Protein AF-P74700-F1 (afdb_monomer_lite)

Foldseek 3Di:
DDAAEEEEECVQCPDPPHPVVVCVVVVHHYDYHYDDPPDDDDDPPDDDDDDPWDWDWDQDPVRDIDIDTD

Secondary structure (DSSP, 8-state):
----EEEEEGGGTSSSS-HHHHHHHTT-EEEEE--S-------TT----PPP--EEEEE-TTS-EEEEE-

Structure (mmCIF, N/CA/C/O backbone):
data_AF-P74700-F1
#
_entry.id   AF-P74700-F1
#
loop_
_atom_site.group_PDB
_atom_site.id
_atom_site.type_symbol
_atom_site.label_atom_id
_atom_site.label_alt_id
_atom_site.label_comp_id
_atom_site.label_asym_id
_atom_site.label_entity_id
_atom_site.label_seq_id
_atom_site.pdbx_PDB_ins_code
_atom_site.Cartn_x
_atom_site.Cartn_y
_atom_site.Cartn_z
_atom_site.occupancy
_atom_site.B_iso_or_equiv
_atom_site.auth_seq_id
_atom_site.auth_comp_id
_atom_site.auth_asym_id
_atom_site.auth_atom_id
_atom_site.pdbx_PDB_model_num
ATOM 1 N N . MET A 1 1 ? -17.315 -8.088 19.075 1.00 60.03 1 MET A N 1
ATOM 2 C CA . MET A 1 1 ? -16.501 -7.086 18.355 1.00 60.03 1 MET A CA 1
ATOM 3 C C . MET A 1 1 ? -16.655 -7.377 16.873 1.00 60.03 1 MET A C 1
ATOM 5 O O . MET A 1 1 ? -16.438 -8.517 16.495 1.00 60.03 1 MET A O 1
ATOM 9 N N . THR A 1 2 ? -17.101 -6.409 16.073 1.00 78.00 2 THR A N 1
ATOM 10 C CA . THR A 1 2 ? -17.348 -6.594 14.632 1.00 78.00 2 THR A CA 1
ATOM 11 C C . THR A 1 2 ? -16.301 -5.801 13.862 1.00 78.00 2 THR A C 1
ATOM 13 O O . THR A 1 2 ? -16.217 -4.584 14.029 1.00 78.00 2 THR A O 1
ATOM 16 N N . ILE A 1 3 ? -15.484 -6.486 13.065 1.00 73.81 3 ILE A N 1
ATOM 17 C CA . ILE A 1 3 ? -14.468 -5.864 12.209 1.00 73.81 3 ILE A CA 1
ATOM 18 C C . ILE A 1 3 ? -15.170 -5.419 10.925 1.00 73.81 3 ILE A C 1
ATOM 20 O O . ILE A 1 3 ? -15.850 -6.224 10.300 1.00 73.81 3 ILE A O 1
ATOM 24 N N . LYS A 1 4 ? -15.054 -4.134 10.572 1.00 74.44 4 LYS A N 1
ATOM 25 C CA . LYS A 1 4 ? -15.699 -3.555 9.378 1.00 74.44 4 LYS A CA 1
ATOM 26 C C . LYS A 1 4 ? -14.728 -3.334 8.220 1.00 74.44 4 LYS A C 1
ATOM 28 O O . LYS A 1 4 ? -15.114 -3.505 7.075 1.00 74.44 4 LYS A O 1
ATOM 33 N N . VAL A 1 5 ? -13.488 -2.957 8.539 1.00 76.62 5 VAL A N 1
ATOM 34 C CA . VAL A 1 5 ? -12.457 -2.601 7.560 1.00 76.62 5 VAL A CA 1
ATOM 35 C C . VAL A 1 5 ? -11.125 -3.224 7.967 1.00 76.62 5 VAL A C 1
ATOM 37 O O . VAL A 1 5 ? -10.758 -3.169 9.145 1.00 76.62 5 VAL A O 1
ATOM 40 N N . VAL A 1 6 ? -10.390 -3.773 7.000 1.00 78.06 6 VAL A N 1
ATOM 41 C CA . VAL A 1 6 ? -9.043 -4.334 7.186 1.00 78.06 6 VAL A CA 1
ATOM 42 C C . VAL A 1 6 ? -7.999 -3.464 6.478 1.00 78.06 6 VAL A C 1
ATOM 44 O O . VAL A 1 6 ? -8.155 -3.118 5.310 1.00 78.06 6 VAL A O 1
ATOM 47 N N . LEU A 1 7 ? -6.908 -3.128 7.175 1.00 76.88 7 LEU A N 1
ATOM 48 C CA . LEU A 1 7 ? -5.710 -2.539 6.569 1.00 76.88 7 LEU A CA 1
ATOM 49 C C . LEU A 1 7 ? -4.654 -3.634 6.408 1.00 76.88 7 LEU A C 1
ATOM 51 O O . LEU A 1 7 ? -4.220 -4.211 7.404 1.00 76.88 7 LEU A O 1
ATOM 55 N N . ALA A 1 8 ? -4.240 -3.903 5.172 1.00 69.00 8 ALA A N 1
ATOM 56 C CA . ALA A 1 8 ? -3.292 -4.965 4.847 1.00 69.00 8 ALA A CA 1
ATOM 57 C C . ALA A 1 8 ? -2.131 -4.464 3.977 1.00 69.00 8 ALA A C 1
ATOM 59 O O . ALA A 1 8 ? -2.211 -3.412 3.342 1.00 69.00 8 ALA A O 1
ATOM 60 N N . TYR A 1 9 ? -1.044 -5.231 3.951 1.00 68.06 9 TYR A N 1
ATOM 61 C CA . TYR A 1 9 ? 0.178 -4.945 3.193 1.00 68.06 9 TYR A CA 1
ATOM 62 C C . TYR A 1 9 ? 0.294 -5.875 1.974 1.00 68.06 9 TYR A C 1
ATOM 64 O O . TYR A 1 9 ? -0.161 -7.014 2.038 1.00 68.06 9 TYR A O 1
ATOM 72 N N . SER A 1 10 ? 0.883 -5.426 0.863 1.00 59.47 10 SER A N 1
ATOM 73 C CA . SER A 1 10 ? 0.884 -6.196 -0.393 1.00 59.47 10 SER A CA 1
ATOM 74 C C . SER A 1 10 ? 1.685 -7.485 -0.385 1.00 59.47 10 SER A C 1
ATOM 76 O O . SER A 1 10 ? 1.368 -8.340 -1.201 1.00 59.47 10 SER A O 1
ATOM 78 N N . GLU A 1 11 ? 2.626 -7.692 0.542 1.00 60.16 11 GLU A N 1
ATOM 79 C CA . GLU A 1 11 ? 3.233 -9.028 0.720 1.00 60.16 11 GLU A CA 1
ATOM 80 C C . GLU A 1 11 ? 2.165 -10.104 0.965 1.00 60.16 11 GLU A C 1
ATOM 82 O O . GLU A 1 11 ? 2.329 -11.246 0.551 1.00 60.16 11 GLU A O 1
ATOM 87 N N . TYR A 1 12 ? 1.022 -9.741 1.561 1.00 55.59 12 TYR A N 1
ATOM 88 C CA . TYR A 1 12 ? -0.103 -10.662 1.721 1.00 55.59 12 TYR A CA 1
ATOM 89 C C . TYR A 1 12 ? -0.898 -10.869 0.423 1.00 55.59 12 TYR A C 1
ATOM 91 O O . TYR A 1 12 ? -1.507 -11.919 0.249 1.00 55.59 12 TYR A O 1
ATOM 99 N N . GLY A 1 13 ? -0.895 -9.896 -0.495 1.00 53.78 13 GLY A N 1
ATOM 100 C CA . GLY A 1 13 ? -1.521 -10.015 -1.818 1.00 53.78 13 GLY A CA 1
ATOM 101 C C . GLY A 1 13 ? -0.701 -10.844 -2.813 1.00 53.78 13 GLY A C 1
ATOM 102 O O . GLY A 1 13 ? -1.274 -11.417 -3.734 1.00 53.78 13 GLY A O 1
ATOM 103 N N . GLU A 1 14 ? 0.616 -10.932 -2.608 1.00 55.91 14 GLU A N 1
ATOM 104 C CA . GLU A 1 14 ? 1.548 -11.737 -3.417 1.00 55.91 14 GLU A CA 1
ATOM 105 C C . GLU A 1 14 ? 1.697 -13.185 -2.914 1.00 55.91 14 GLU A C 1
ATOM 107 O O . GLU A 1 14 ? 2.301 -14.022 -3.586 1.00 55.91 14 GLU A O 1
ATOM 112 N N . SER A 1 15 ? 1.125 -13.503 -1.749 1.00 56.31 15 SER A N 1
ATOM 113 C CA . SER A 1 15 ? 1.053 -14.870 -1.231 1.00 56.31 15 SER A CA 1
ATOM 114 C C . SER A 1 15 ? 0.241 -15.766 -2.175 1.00 56.31 15 SER A C 1
ATOM 116 O O . SER A 1 15 ? -0.855 -15.413 -2.614 1.00 56.31 15 SER A O 1
ATOM 118 N N . SER A 1 16 ? 0.756 -16.967 -2.453 1.00 53.28 16 SER A N 1
ATOM 119 C CA . SER A 1 16 ? 0.078 -18.003 -3.247 1.00 53.28 16 SER A CA 1
ATOM 120 C C . SER A 1 16 ? -1.280 -18.421 -2.663 1.00 53.28 16 SER A C 1
ATOM 122 O O . SER A 1 16 ? -2.146 -18.909 -3.393 1.00 53.28 16 SER A O 1
ATOM 124 N N . GLU A 1 17 ? -1.492 -18.179 -1.366 1.00 58.31 17 GLU A N 1
ATOM 125 C CA . GLU A 1 17 ? -2.799 -18.228 -0.721 1.00 58.31 17 GLU A CA 1
ATOM 126 C C . GLU A 1 17 ? -3.439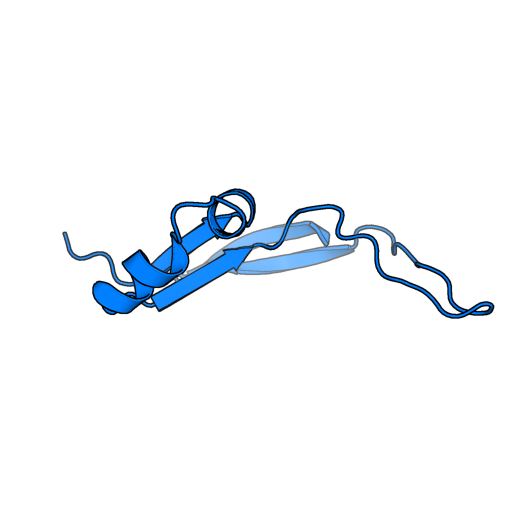 -16.837 -0.760 1.00 58.31 17 GLU A C 1
ATOM 128 O O . GLU A 1 17 ? -3.004 -15.89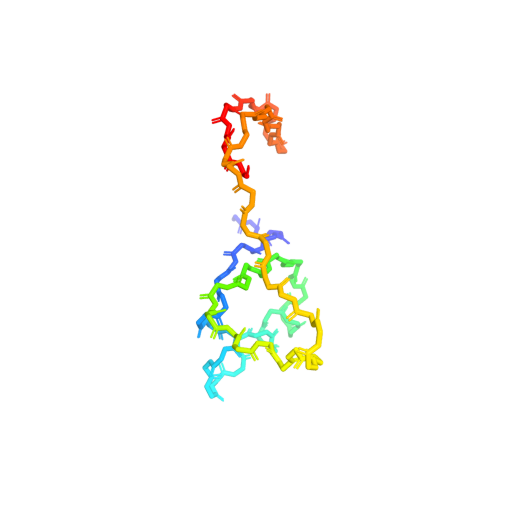7 -0.097 1.00 58.31 17 GLU A O 1
ATOM 133 N N . ASN A 1 18 ? -4.468 -16.717 -1.593 1.00 73.62 18 ASN A N 1
ATOM 134 C CA . ASN A 1 18 ? -5.045 -15.461 -2.053 1.00 73.62 18 ASN A CA 1
ATOM 135 C C . ASN A 1 18 ? -5.800 -14.729 -0.921 1.00 73.62 18 ASN A C 1
ATOM 137 O O . ASN A 1 18 ? -7.015 -14.852 -0.773 1.00 73.62 18 ASN A O 1
ATOM 141 N N . PHE A 1 19 ? -5.067 -13.979 -0.101 1.00 75.25 19 PHE A N 1
ATOM 142 C CA . PHE A 1 19 ? -5.569 -13.211 1.043 1.00 75.25 19 PHE A CA 1
ATOM 143 C C . PHE A 1 19 ? -6.747 -12.291 0.678 1.00 75.25 19 PHE A C 1
ATOM 145 O O . PHE A 1 19 ? -7.724 -12.205 1.421 1.00 75.25 19 PHE A O 1
ATOM 152 N N . VAL A 1 20 ? -6.703 -11.671 -0.506 1.00 77.56 20 VAL A N 1
ATOM 153 C CA . VAL A 1 20 ? -7.792 -10.826 -1.025 1.00 77.56 20 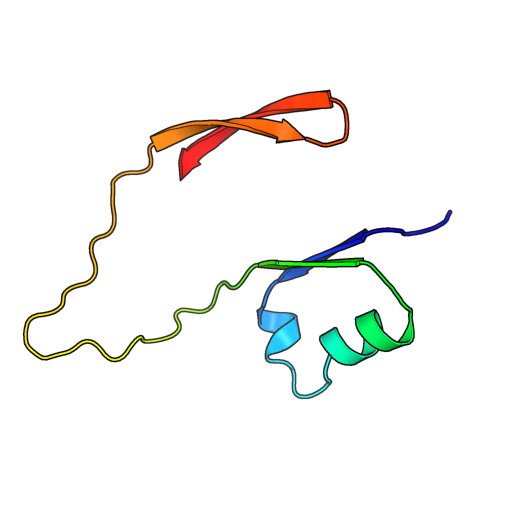VAL A CA 1
ATOM 154 C C . VAL A 1 20 ? -9.087 -11.625 -1.177 1.00 77.56 20 VAL A C 1
ATOM 156 O O . VAL A 1 20 ? -10.138 -11.162 -0.747 1.00 77.56 20 VAL A O 1
ATOM 159 N N . ARG A 1 21 ? -9.019 -12.868 -1.673 1.00 80.62 21 ARG A N 1
ATOM 160 C CA . ARG A 1 21 ? -10.208 -13.730 -1.787 1.00 80.62 21 ARG A CA 1
ATOM 161 C C . ARG A 1 21 ? -10.853 -14.049 -0.447 1.00 80.62 21 ARG A C 1
ATOM 163 O O . ARG A 1 21 ? -12.064 -14.241 -0.386 1.00 80.62 21 ARG A O 1
ATOM 170 N N . VAL A 1 22 ? -10.061 -14.155 0.619 1.00 83.06 22 VAL A N 1
ATOM 171 C CA . VAL A 1 22 ? -10.605 -14.375 1.964 1.00 83.06 22 VAL A CA 1
ATOM 172 C C . VAL A 1 22 ? -11.380 -13.137 2.413 1.00 83.06 22 VAL A C 1
ATOM 174 O O . VAL A 1 22 ? -12.500 -13.271 2.891 1.00 83.06 22 VAL A O 1
ATOM 177 N N . LEU A 1 23 ? -10.837 -11.937 2.191 1.00 83.19 23 LEU A N 1
ATOM 178 C CA . LEU A 1 23 ? -11.527 -10.683 2.512 1.00 83.19 23 LEU A CA 1
ATOM 179 C C . LEU A 1 23 ? -12.830 -10.515 1.716 1.00 83.19 23 LEU A C 1
ATOM 181 O O . LEU A 1 23 ? -13.848 -10.130 2.290 1.00 83.19 23 LEU A O 1
ATOM 185 N N . GLU A 1 24 ? -12.815 -10.865 0.428 1.00 83.88 24 GLU A N 1
ATOM 186 C CA . GLU A 1 24 ? -14.007 -10.868 -0.429 1.00 83.88 24 GLU A CA 1
ATOM 187 C C . GLU A 1 24 ? -15.068 -11.856 0.071 1.00 83.88 24 GLU A C 1
ATOM 189 O O . GLU A 1 24 ? -16.240 -11.499 0.184 1.00 83.88 24 GLU A O 1
ATOM 194 N N . LYS A 1 25 ? -14.671 -13.090 0.413 1.00 86.50 25 LYS A N 1
ATOM 195 C CA . LYS A 1 25 ? -15.585 -14.120 0.932 1.00 86.50 25 LYS A CA 1
ATOM 196 C C . LYS A 1 25 ? -16.265 -13.686 2.231 1.00 86.50 25 LYS A C 1
ATOM 198 O O . LYS A 1 25 ? -17.442 -13.977 2.428 1.00 86.50 25 LYS A O 1
ATOM 203 N N . GLU A 1 26 ? -15.532 -12.997 3.096 1.00 86.38 26 GLU A N 1
ATOM 204 C CA . GLU A 1 26 ? -16.042 -12.491 4.372 1.00 86.38 26 GLU A CA 1
ATOM 205 C C . GLU A 1 26 ? -16.775 -11.140 4.234 1.00 86.38 26 GLU A C 1
ATOM 207 O O . GLU A 1 26 ? -17.247 -10.593 5.230 1.00 86.38 26 GLU A O 1
ATOM 212 N N . ASN A 1 27 ? -16.907 -10.606 3.010 1.00 85.56 27 ASN A N 1
ATOM 213 C CA . ASN A 1 27 ? -17.561 -9.331 2.703 1.00 85.56 27 ASN A CA 1
ATOM 214 C C . ASN A 1 27 ? -17.015 -8.160 3.544 1.00 85.56 27 ASN A C 1
ATOM 216 O O . ASN A 1 27 ? -17.768 -7.328 4.060 1.00 85.56 27 ASN A O 1
ATOM 220 N N . LEU A 1 28 ? -15.691 -8.130 3.714 1.00 86.06 28 LEU A N 1
ATOM 221 C CA . LEU A 1 28 ? -14.988 -7.096 4.463 1.00 86.06 28 LEU A CA 1
ATOM 222 C C . LEU A 1 28 ? -14.493 -6.004 3.522 1.00 86.06 28 LEU A C 1
ATOM 224 O O . LEU A 1 28 ? -13.871 -6.282 2.498 1.00 86.06 28 LEU A O 1
ATOM 228 N N . GLU A 1 29 ? -14.696 -4.748 3.907 1.00 82.75 29 GLU A N 1
ATOM 229 C CA . GLU A 1 29 ? -14.033 -3.631 3.241 1.00 82.75 29 GLU A CA 1
ATOM 230 C C . GLU A 1 29 ? -12.529 -3.678 3.554 1.00 82.75 29 GLU A C 1
ATOM 232 O O . GLU A 1 29 ? -12.118 -4.005 4.673 1.00 82.75 29 GLU A O 1
ATOM 237 N N . TYR A 1 30 ? -11.674 -3.348 2.585 1.00 80.19 30 TYR A N 1
ATOM 238 C CA . TYR A 1 30 ? -10.230 -3.392 2.801 1.00 80.19 30 TYR A CA 1
ATOM 239 C C . TYR A 1 30 ? -9.466 -2.286 2.082 1.00 80.19 30 TYR A C 1
ATOM 241 O O . TYR A 1 30 ? -9.850 -1.804 1.019 1.00 80.19 30 TYR A O 1
ATOM 249 N N . VAL A 1 31 ? -8.334 -1.911 2.680 1.00 79.12 31 VAL A N 1
ATOM 250 C CA . VAL A 1 31 ? -7.313 -1.047 2.087 1.00 79.12 31 VAL A CA 1
ATOM 251 C C . VAL A 1 31 ? -6.016 -1.844 2.028 1.00 79.12 31 VAL A C 1
ATOM 253 O O . VAL A 1 31 ? -5.500 -2.272 3.062 1.00 79.12 31 VAL A O 1
ATOM 256 N N . LEU A 1 32 ? -5.485 -2.041 0.821 1.00 74.19 32 LEU A N 1
ATOM 257 C CA . LEU A 1 32 ? -4.239 -2.771 0.592 1.00 74.19 32 LEU A CA 1
ATOM 258 C C . LEU A 1 32 ? -3.119 -1.789 0.227 1.00 74.19 32 LEU A C 1
ATOM 260 O O . LEU A 1 32 ? -3.190 -1.103 -0.790 1.00 74.19 32 LEU A O 1
ATOM 264 N N . ALA A 1 33 ? -2.081 -1.712 1.057 1.00 71.81 33 ALA A N 1
ATOM 265 C CA . ALA A 1 33 ? -0.895 -0.916 0.771 1.00 71.81 33 ALA A CA 1
ATOM 266 C C . ALA A 1 33 ? 0.067 -1.707 -0.123 1.00 71.81 33 ALA A C 1
ATOM 268 O O . ALA A 1 33 ? 0.662 -2.680 0.336 1.00 71.81 33 ALA A O 1
ATOM 269 N N . ILE A 1 34 ? 0.246 -1.268 -1.372 1.00 66.50 34 ILE A N 1
ATOM 270 C CA . ILE A 1 34 ? 1.239 -1.839 -2.286 1.00 66.50 34 ILE A CA 1
ATOM 271 C C . ILE A 1 34 ? 2.617 -1.277 -1.962 1.00 66.50 34 ILE A C 1
ATOM 273 O O . ILE A 1 34 ? 2.888 -0.094 -2.153 1.00 66.50 34 ILE A O 1
ATOM 277 N N . ARG A 1 35 ? 3.467 -2.140 -1.419 1.00 60.12 35 ARG A N 1
ATOM 278 C CA . ARG A 1 35 ? 4.852 -1.875 -1.048 1.00 60.12 35 ARG A CA 1
ATOM 279 C C . ARG A 1 35 ? 5.718 -3.069 -1.419 1.00 60.12 35 ARG A C 1
ATOM 281 O O . ARG A 1 35 ? 6.317 -3.736 -0.585 1.00 60.12 35 ARG A O 1
ATOM 288 N N . SER A 1 36 ? 5.773 -3.317 -2.700 1.00 54.84 36 SER A N 1
ATOM 289 C CA . SER A 1 36 ? 6.912 -3.988 -3.292 1.00 54.84 36 SER A CA 1
ATOM 290 C C . SER A 1 36 ? 7.403 -3.054 -4.374 1.00 54.84 36 SER A C 1
ATOM 292 O O . SER A 1 36 ? 6.624 -2.328 -5.007 1.00 54.84 36 SER A O 1
ATOM 294 N N . ASP A 1 37 ? 8.714 -3.027 -4.508 1.00 57.97 37 ASP A N 1
ATOM 295 C CA . ASP A 1 37 ? 9.527 -2.487 -5.582 1.00 57.97 37 ASP A CA 1
ATOM 296 C C . ASP A 1 37 ? 9.130 -3.166 -6.900 1.00 57.97 37 ASP A C 1
ATOM 298 O O . ASP A 1 37 ? 9.878 -3.899 -7.538 1.00 57.97 37 ASP A O 1
ATOM 302 N N . HIS A 1 38 ? 7.888 -2.919 -7.310 1.00 58.22 38 HIS A N 1
ATOM 303 C CA . HIS A 1 38 ? 7.371 -3.273 -8.609 1.00 58.22 38 HIS A CA 1
ATOM 304 C C . HIS A 1 38 ? 8.166 -2.456 -9.620 1.00 58.22 38 HIS A C 1
ATOM 306 O O . HIS A 1 38 ? 7.981 -1.244 -9.760 1.00 58.22 38 HIS A O 1
ATOM 312 N N . GLY A 1 39 ? 9.094 -3.124 -10.300 1.00 61.12 39 GLY A N 1
ATOM 313 C CA . GLY A 1 39 ? 9.788 -2.555 -11.440 1.00 61.12 39 GLY A CA 1
ATOM 314 C C . GLY A 1 39 ? 8.761 -2.163 -12.498 1.00 61.12 39 GLY A C 1
ATOM 315 O O . GLY A 1 39 ? 8.091 -3.017 -13.074 1.00 61.12 39 GLY A O 1
ATOM 316 N N . VAL A 1 40 ? 8.619 -0.864 -12.740 1.00 66.69 40 VAL A N 1
ATOM 317 C CA . VAL A 1 40 ? 7.807 -0.343 -13.840 1.00 66.69 40 VAL A CA 1
ATOM 318 C C . VAL A 1 40 ? 8.688 -0.293 -15.083 1.00 66.69 40 VAL A C 1
ATOM 320 O O . VAL A 1 40 ? 9.775 0.286 -15.049 1.00 66.69 40 VAL A O 1
ATOM 323 N N . TRP A 1 41 ? 8.228 -0.883 -16.187 1.00 77.31 41 TRP A N 1
ATOM 324 C CA . TRP A 1 41 ? 8.865 -0.680 -17.486 1.00 77.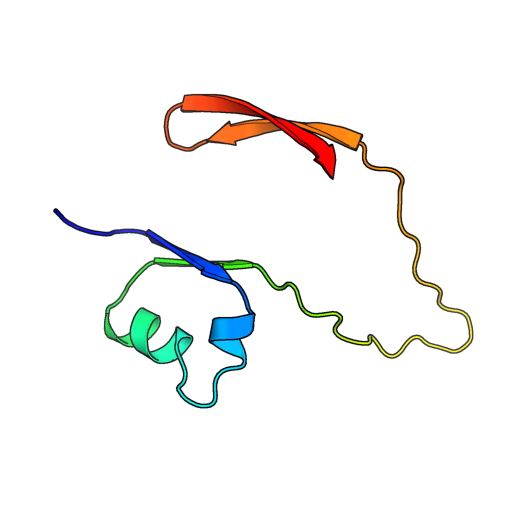31 41 TRP A CA 1
ATOM 325 C C . TRP A 1 41 ? 8.615 0.753 -17.939 1.00 77.31 41 TRP A C 1
ATOM 327 O O . TRP A 1 41 ? 7.478 1.142 -18.191 1.00 77.31 41 TRP A O 1
ATOM 337 N N . LEU A 1 42 ? 9.691 1.526 -18.023 1.00 82.44 42 LEU A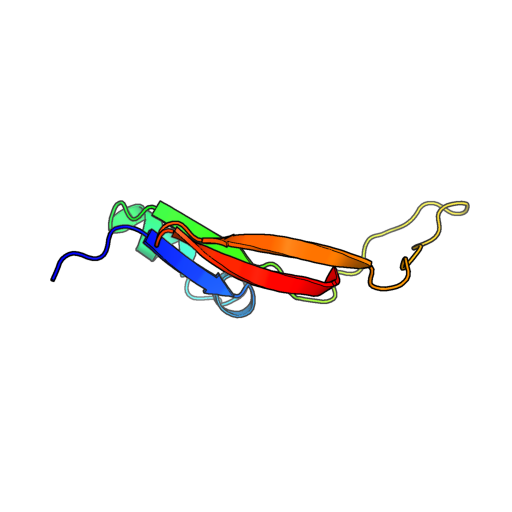 N 1
ATOM 338 C CA . LEU A 1 42 ? 9.671 2.890 -18.526 1.00 82.44 42 LEU A CA 1
ATOM 339 C C . LEU A 1 42 ? 10.077 2.902 -19.999 1.00 82.44 42 LEU A C 1
ATOM 341 O O . LEU A 1 42 ? 10.991 2.183 -20.413 1.00 82.44 42 LEU A O 1
ATOM 345 N N . GLY A 1 43 ? 9.402 3.728 -20.795 1.00 89.69 43 GLY A N 1
ATOM 346 C CA . GLY A 1 43 ? 9.842 4.052 -22.144 1.00 89.69 43 GLY A CA 1
ATOM 347 C C . GLY A 1 43 ? 11.234 4.691 -22.129 1.00 89.69 43 GLY A C 1
ATOM 348 O O . GLY A 1 43 ? 11.678 5.231 -21.119 1.00 89.69 43 GLY A O 1
ATOM 349 N N . LYS A 1 44 ? 11.933 4.659 -23.269 1.00 88.38 44 LYS A N 1
ATOM 350 C CA . LYS A 1 44 ? 13.339 5.096 -23.391 1.00 88.38 44 LYS A CA 1
ATOM 351 C C . LYS A 1 44 ? 13.627 6.499 -22.823 1.00 88.38 44 LYS A C 1
ATOM 353 O O . LYS A 1 44 ? 14.725 6.740 -22.337 1.00 88.38 44 LYS A O 1
ATOM 358 N N . GLU A 1 45 ? 12.645 7.396 -22.875 1.00 93.56 45 GLU A N 1
ATOM 359 C CA . GLU A 1 45 ? 12.763 8.794 -22.436 1.00 93.56 45 GLU A CA 1
ATOM 360 C C . GLU A 1 45 ? 12.080 9.071 -21.080 1.00 93.56 45 GLU A C 1
ATOM 362 O O . GLU A 1 45 ? 12.075 10.203 -20.591 1.00 93.56 45 GLU A O 1
ATOM 367 N N . GLU A 1 46 ? 11.476 8.056 -20.461 1.00 89.19 46 GLU A N 1
ATOM 368 C CA . GLU A 1 46 ? 10.795 8.191 -19.178 1.00 89.19 46 GLU A CA 1
ATOM 369 C C . GLU A 1 46 ? 11.760 7.950 -18.014 1.00 89.19 46 GLU A C 1
ATOM 371 O O . GLU A 1 46 ? 12.706 7.166 -18.089 1.00 89.19 46 GLU A O 1
ATOM 376 N N . ARG A 1 47 ? 11.521 8.636 -16.894 1.00 82.50 47 ARG A N 1
ATOM 377 C CA . ARG A 1 47 ? 12.341 8.508 -15.685 1.00 82.50 47 ARG A CA 1
ATOM 378 C C . ARG A 1 47 ? 11.491 8.576 -14.431 1.00 82.50 47 ARG A C 1
ATOM 380 O O . ARG A 1 47 ? 10.577 9.396 -14.335 1.00 82.50 47 ARG A O 1
ATOM 387 N N . VAL A 1 48 ? 11.855 7.777 -13.434 1.00 77.06 48 VAL A N 1
ATOM 388 C CA . VAL A 1 48 ? 11.286 7.895 -12.090 1.00 77.06 48 VAL A CA 1
ATOM 389 C C . VAL A 1 48 ? 11.772 9.197 -11.457 1.00 77.06 48 VAL A C 1
ATOM 391 O O . VAL A 1 48 ? 12.971 9.478 -11.417 1.00 77.06 48 VAL A O 1
ATOM 394 N N . ARG A 1 49 ? 10.842 9.991 -10.925 1.00 77.81 49 ARG A N 1
ATOM 395 C CA . ARG A 1 49 ? 11.152 11.138 -10.071 1.00 77.81 49 ARG A CA 1
ATOM 396 C C . ARG A 1 49 ? 10.636 10.863 -8.666 1.00 77.81 49 ARG A C 1
ATOM 398 O O . ARG A 1 49 ? 9.433 10.893 -8.438 1.00 77.81 49 ARG A O 1
ATOM 405 N N . ALA A 1 50 ? 11.550 10.690 -7.718 1.00 70.12 50 ALA A N 1
ATOM 406 C CA . ALA A 1 50 ? 11.218 10.769 -6.302 1.00 70.12 50 ALA A CA 1
ATOM 407 C C . ALA A 1 50 ? 11.207 12.246 -5.878 1.00 70.12 50 ALA A C 1
ATOM 409 O O . ALA A 1 50 ? 12.212 12.950 -6.010 1.00 70.12 50 ALA A O 1
ATOM 410 N N . ASN A 1 51 ? 10.064 12.748 -5.409 1.00 77.75 51 ASN A N 1
ATOM 411 C CA . ASN A 1 51 ? 10.016 14.061 -4.771 1.00 77.75 51 ASN A CA 1
ATOM 412 C C . ASN A 1 51 ? 10.568 13.969 -3.343 1.00 77.75 51 ASN A C 1
ATOM 414 O O . ASN A 1 51 ? 10.590 12.903 -2.735 1.00 77.75 51 ASN A O 1
ATOM 418 N N . LYS A 1 52 ? 11.033 15.101 -2.802 1.00 82.38 52 LYS A N 1
ATOM 419 C CA . LYS A 1 52 ? 11.346 15.180 -1.372 1.00 82.38 52 LYS A CA 1
ATOM 420 C C . LYS A 1 52 ? 10.055 15.008 -0.583 1.00 82.38 52 LYS A C 1
ATOM 422 O O . LYS A 1 52 ? 9.077 15.674 -0.921 1.00 82.38 52 LYS A O 1
ATOM 427 N N . TRP A 1 53 ? 10.131 14.220 0.484 1.00 85.25 53 TRP A N 1
ATOM 428 C CA . TRP A 1 53 ? 9.091 14.100 1.497 1.00 85.25 53 TRP A CA 1
ATOM 429 C C . TRP A 1 53 ? 8.548 15.481 1.886 1.00 85.25 53 TRP A C 1
ATOM 431 O O . TRP A 1 53 ? 9.310 16.372 2.281 1.00 85.25 53 TRP A O 1
ATOM 441 N N . ARG A 1 54 ? 7.237 15.671 1.764 1.00 85.25 54 ARG A N 1
ATOM 442 C CA . ARG A 1 54 ? 6.519 16.877 2.166 1.00 85.25 54 ARG A CA 1
ATOM 443 C C . ARG A 1 54 ? 5.650 16.582 3.370 1.00 85.25 54 ARG A C 1
ATOM 445 O O . ARG A 1 54 ? 5.002 15.548 3.461 1.00 85.25 54 ARG A O 1
ATOM 452 N N . LYS A 1 55 ? 5.644 17.532 4.300 1.00 92.06 55 LYS A N 1
ATOM 453 C CA . LYS A 1 55 ? 4.774 17.501 5.470 1.00 92.06 55 LYS A CA 1
ATOM 454 C C . LYS A 1 55 ? 3.323 17.702 5.027 1.00 92.06 55 LYS A C 1
ATOM 456 O O . LYS A 1 55 ? 3.047 18.671 4.323 1.00 92.06 55 LYS A O 1
ATOM 461 N N . PHE A 1 56 ? 2.416 16.868 5.516 1.00 89.56 56 PHE A N 1
ATOM 462 C CA . PHE A 1 56 ? 0.976 17.089 5.425 1.00 89.56 56 PHE A CA 1
ATOM 463 C C . PHE A 1 56 ? 0.281 16.669 6.724 1.00 89.56 56 PHE A C 1
ATOM 465 O O . PHE A 1 56 ? 0.847 15.948 7.550 1.00 89.56 56 PHE A O 1
ATOM 472 N N . GLU A 1 57 ? -0.933 17.168 6.929 1.00 94.88 57 GLU A N 1
ATOM 473 C CA . GLU A 1 57 ? -1.773 16.801 8.065 1.00 94.88 57 GLU A CA 1
ATOM 474 C C . GLU A 1 57 ? -2.750 15.708 7.635 1.00 94.88 57 GLU A C 1
ATOM 476 O O . GLU A 1 57 ? -3.477 15.863 6.654 1.00 94.88 57 GLU A O 1
ATOM 481 N N . ARG A 1 58 ? -2.731 14.580 8.345 1.00 91.25 58 ARG A N 1
ATOM 482 C CA . ARG A 1 58 ? -3.621 13.448 8.104 1.00 91.25 58 ARG A CA 1
ATOM 483 C C . ARG A 1 58 ? -4.660 13.379 9.207 1.00 91.25 58 ARG A C 1
ATOM 485 O O . ARG A 1 58 ? -4.306 13.129 10.356 1.00 91.25 58 ARG A O 1
ATOM 492 N N . GLU A 1 59 ? -5.922 13.502 8.827 1.00 92.62 59 GLU A N 1
ATOM 493 C CA . GLU A 1 59 ? -7.059 13.242 9.704 1.00 92.62 59 GLU A CA 1
ATOM 494 C C . GLU A 1 59 ? -7.493 11.772 9.580 1.00 92.62 59 GLU A C 1
ATOM 496 O O . GLU A 1 59 ? -7.625 11.223 8.482 1.00 92.62 59 GLU A O 1
ATOM 501 N N . PHE A 1 60 ? -7.665 11.099 10.715 1.00 83.69 60 PHE A N 1
ATOM 502 C CA . PHE A 1 60 ? -8.138 9.719 10.786 1.00 83.69 60 PHE A CA 1
ATOM 503 C C . PHE A 1 60 ? -9.640 9.677 11.056 1.00 83.69 60 PHE A C 1
ATOM 505 O O . PHE A 1 60 ? -10.193 10.566 11.690 1.00 83.69 60 PHE A O 1
ATOM 512 N N . ALA A 1 61 ? -10.289 8.566 10.695 1.00 75.31 61 ALA 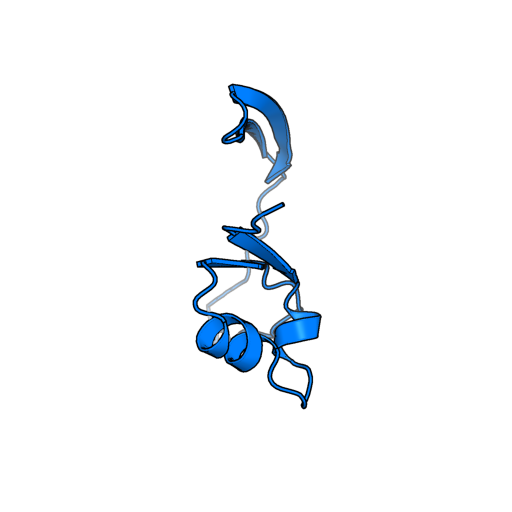A N 1
ATOM 513 C CA . ALA A 1 61 ? -11.715 8.340 10.961 1.00 75.31 61 ALA A CA 1
ATOM 514 C C . ALA A 1 61 ? -12.107 8.430 12.454 1.00 75.31 61 ALA A C 1
ATOM 516 O O . ALA A 1 61 ? -13.280 8.564 12.781 1.00 75.31 61 ALA A O 1
ATOM 517 N N . SER A 1 62 ? -11.133 8.359 13.366 1.00 84.19 62 SER A N 1
ATOM 518 C CA . SER A 1 62 ? -11.326 8.590 14.801 1.00 84.19 62 SER A CA 1
ATOM 519 C C . SER A 1 62 ? -11.386 10.074 15.199 1.00 84.19 62 SER A C 1
ATOM 521 O O . SER A 1 62 ? -11.517 10.359 16.387 1.00 84.19 62 SER A O 1
ATOM 523 N N . GLY A 1 63 ? -11.249 11.007 14.249 1.00 88.25 63 GLY A N 1
ATOM 524 C CA . GLY A 1 63 ? -11.159 12.455 14.482 1.00 88.25 63 GLY A CA 1
ATOM 525 C C . GLY A 1 63 ? -9.796 12.923 15.004 1.00 88.25 63 GLY A C 1
ATOM 526 O O . GLY A 1 63 ? -9.646 14.068 15.418 1.00 88.25 63 GLY A O 1
ATOM 527 N N . LYS A 1 64 ? -8.794 12.035 15.039 1.00 90.94 64 LYS A N 1
ATOM 528 C CA . LYS A 1 64 ? -7.417 12.387 15.407 1.00 90.94 64 LYS A CA 1
ATOM 529 C C . LYS A 1 64 ? -6.668 12.904 14.183 1.00 90.94 64 LYS A C 1
ATOM 531 O O . LYS A 1 64 ? -6.776 12.297 13.120 1.00 90.94 64 LYS A O 1
ATOM 536 N N . SER A 1 65 ? -5.842 13.929 14.372 1.00 91.81 65 SER A N 1
ATOM 537 C CA . SER A 1 65 ? -4.939 14.438 13.336 1.00 91.81 65 SER A CA 1
ATOM 538 C C . SER A 1 65 ? -3.483 14.171 13.693 1.00 91.81 65 SER A C 1
ATOM 540 O O . SER A 1 65 ? -3.072 14.331 14.843 1.00 91.81 65 SER A O 1
ATOM 542 N N . GLU A 1 66 ? -2.691 13.772 12.701 1.00 93.19 66 GLU A N 1
ATOM 543 C CA . GLU A 1 66 ? -1.248 13.592 12.838 1.00 93.19 66 GLU A CA 1
ATOM 544 C C . GLU A 1 66 ? -0.499 14.227 11.671 1.00 93.19 66 GLU A C 1
ATOM 546 O O . GLU A 1 66 ? -0.943 14.208 10.523 1.00 93.19 66 GLU A O 1
ATOM 551 N N . VAL A 1 67 ? 0.703 14.722 11.956 1.00 93.38 67 VAL A N 1
ATOM 552 C CA . VAL A 1 67 ? 1.640 15.138 10.916 1.00 93.38 67 VAL A CA 1
ATOM 553 C C . VAL A 1 67 ? 2.278 13.902 10.291 1.00 93.38 67 VAL A C 1
ATOM 555 O O . VAL A 1 67 ? 2.916 13.105 10.981 1.00 93.38 67 VAL A O 1
ATOM 558 N N . ARG A 1 68 ? 2.156 13.773 8.971 1.00 89.00 68 ARG A N 1
ATOM 559 C CA . ARG A 1 68 ? 2.794 12.724 8.174 1.00 89.00 68 ARG A CA 1
ATOM 560 C C . ARG A 1 68 ? 3.656 13.343 7.072 1.00 89.00 68 ARG A C 1
ATOM 562 O O . ARG A 1 68 ? 3.613 14.550 6.827 1.00 89.00 68 ARG A O 1
ATOM 569 N N . TYR A 1 69 ? 4.484 12.506 6.461 1.00 82.50 69 TYR A N 1
ATOM 570 C CA . TYR A 1 69 ? 5.360 12.874 5.358 1.00 82.50 69 TYR A CA 1
ATOM 571 C C . TYR A 1 69 ? 5.068 11.943 4.179 1.00 82.50 69 TYR A C 1
ATOM 573 O O . TYR A 1 69 ? 4.982 10.733 4.397 1.00 82.50 69 TYR A O 1
ATOM 581 N N . GLU A 1 70 ? 4.926 12.495 2.970 1.00 71.19 70 GLU A N 1
ATOM 582 C CA . GLU A 1 70 ? 4.805 11.761 1.689 1.00 71.19 70 GLU A CA 1
ATOM 583 C C . GLU A 1 70 ? 5.664 12.361 0.570 1.00 71.19 70 GLU A C 1
ATOM 585 O O . GLU A 1 70 ? 5.924 13.587 0.615 1.00 71.19 70 GLU A O 1
#

Radius of gyration: 16.88 Å; chains: 1; bounding box: 31×36×42 Å

Sequence (70 aa):
MTIKVVLAYSEYGESSENFVRVLEKENLEYVLAIRSDHGVWLGKEERVRANKWRKFEREFASGKSEVRYE

Organism: Synechocystis sp. (strain ATCC 27184 / PCC 6803 / Kazusa) (NCBI:txid1111708)

pLDDT: mean 76.93, std 11.87, range [53.28, 94.88]

InterPro domains:
  IPR039365 Transposase IS701-like [PTHR33627] (1-63)